Protein AF-A0A3D1V0B5-F1 (afdb_monomer_lite)

Sequence (121 aa):
MYQKLLFCSLCAALPMLLPAAPEPEAGNAQPLINRKGLEPENFADRSAAETLLNERKALILKMHRTRLELIRKDPKLKRIHAQITALYRELAVELDSKREMTLLNSDLRLLDSKINSLRKK

Structure (mmCIF, N/CA/C/O backbone):
data_AF-A0A3D1V0B5-F1
#
_entry.id   AF-A0A3D1V0B5-F1
#
loop_
_atom_site.group_PDB
_atom_site.id
_atom_site.type_symbol
_atom_site.label_atom_id
_atom_site.label_alt_id
_atom_site.label_comp_id
_atom_site.label_asym_id
_atom_site.label_entity_id
_atom_site.label_seq_id
_atom_site.pdbx_PDB_ins_code
_atom_site.Cartn_x
_atom_site.Cartn_y
_atom_site.Cartn_z
_atom_site.occupancy
_atom_site.B_iso_or_equiv
_atom_site.auth_seq_id
_atom_site.auth_comp_id
_atom_site.auth_asym_id
_atom_site.auth_atom_id
_atom_site.pdbx_PDB_model_num
ATOM 1 N N . MET A 1 1 ? -26.240 -8.759 10.153 1.00 36.16 1 MET A N 1
ATOM 2 C CA . MET A 1 1 ? -24.827 -9.194 10.037 1.00 36.16 1 MET A CA 1
ATOM 3 C C . MET A 1 1 ? -24.133 -8.485 8.862 1.00 36.16 1 MET A C 1
ATOM 5 O O . MET A 1 1 ? -23.873 -9.118 7.853 1.00 36.16 1 MET A O 1
ATOM 9 N N . TYR A 1 2 ? -23.812 -7.188 8.967 1.00 33.31 2 TYR A N 1
ATOM 10 C CA . TYR A 1 2 ? -23.081 -6.459 7.903 1.00 33.31 2 TYR A CA 1
ATOM 11 C C . TYR A 1 2 ? -22.003 -5.515 8.466 1.00 33.31 2 TYR A C 1
ATOM 13 O O . TYR A 1 2 ? -21.725 -4.457 7.921 1.00 33.31 2 TYR A O 1
ATOM 21 N N . GLN A 1 3 ? -21.367 -5.910 9.571 1.00 32.94 3 GLN A N 1
ATOM 22 C CA . GLN A 1 3 ? -20.328 -5.117 10.246 1.00 32.94 3 GLN A CA 1
ATOM 23 C C . GLN A 1 3 ? -18.900 -5.454 9.762 1.00 32.94 3 GLN A C 1
ATOM 25 O O . GLN A 1 3 ? -17.923 -5.032 10.366 1.00 32.94 3 GLN A O 1
ATOM 30 N N . LYS A 1 4 ? -18.760 -6.231 8.675 1.00 32.28 4 LYS A N 1
ATOM 31 C CA . LYS A 1 4 ? -17.463 -6.736 8.179 1.00 32.28 4 LYS A CA 1
ATOM 32 C C . LYS A 1 4 ? -16.912 -6.032 6.930 1.00 32.28 4 LYS A C 1
ATOM 34 O O . LYS A 1 4 ? -15.827 -6.394 6.498 1.00 32.28 4 LYS A O 1
ATOM 39 N N . LEU A 1 5 ? -17.607 -5.044 6.359 1.00 38.75 5 LEU A N 1
ATOM 40 C CA . LEU A 1 5 ? -17.210 -4.445 5.070 1.00 38.75 5 LEU A CA 1
ATOM 41 C C . LEU A 1 5 ? -16.480 -3.094 5.156 1.00 38.75 5 LEU A C 1
ATOM 43 O O . LEU A 1 5 ? -16.047 -2.592 4.129 1.00 38.75 5 LEU A O 1
ATOM 47 N N . LEU A 1 6 ? -16.285 -2.518 6.345 1.00 41.44 6 LEU A N 1
ATOM 48 C CA . LEU A 1 6 ? -15.693 -1.174 6.471 1.00 41.44 6 LEU A CA 1
ATOM 49 C C . LEU A 1 6 ? -14.221 -1.149 6.893 1.00 41.44 6 LEU A C 1
ATOM 51 O O . LEU A 1 6 ? -13.604 -0.098 6.859 1.00 41.44 6 LEU A O 1
ATOM 55 N N . PHE A 1 7 ? -13.623 -2.291 7.230 1.00 36.53 7 PHE A N 1
ATOM 56 C CA . PHE A 1 7 ? -12.244 -2.339 7.737 1.00 36.53 7 PHE A CA 1
ATOM 57 C C . PHE A 1 7 ? -11.157 -2.501 6.654 1.00 36.53 7 PHE A C 1
ATOM 59 O O . PHE A 1 7 ? -9.982 -2.660 6.983 1.00 36.53 7 PHE A O 1
ATOM 66 N N . CYS A 1 8 ? -11.513 -2.478 5.364 1.00 39.50 8 CYS A N 1
ATOM 67 C CA . CYS A 1 8 ? -10.609 -2.907 4.287 1.00 39.50 8 CYS A CA 1
ATOM 68 C C . CYS A 1 8 ? -10.028 -1.805 3.388 1.00 39.50 8 CYS A C 1
ATOM 70 O O . CYS A 1 8 ? -9.184 -2.135 2.561 1.00 39.50 8 CYS A O 1
ATOM 72 N N . SER A 1 9 ? -10.387 -0.528 3.551 1.00 39.88 9 SER A N 1
ATOM 73 C CA . SER A 1 9 ? -9.851 0.539 2.683 1.00 39.88 9 SER A CA 1
ATOM 74 C C . SER A 1 9 ? -8.379 0.875 2.993 1.00 39.88 9 SER A C 1
ATOM 76 O O . SER A 1 9 ? -7.537 0.902 2.100 1.00 39.88 9 SER A O 1
ATOM 78 N N . LEU A 1 10 ? -8.016 1.014 4.273 1.00 40.78 10 LEU A N 1
ATOM 79 C CA . LEU A 1 10 ? -6.675 1.477 4.668 1.00 40.78 10 LEU A CA 1
ATOM 80 C C . LEU A 1 10 ? -5.679 0.358 5.010 1.00 40.78 10 LEU A C 1
ATOM 82 O O . LEU A 1 10 ? -4.472 0.576 4.963 1.00 40.78 10 LEU A O 1
ATOM 86 N N . CYS A 1 11 ? -6.133 -0.870 5.286 1.00 41.12 11 CYS A N 1
ATOM 87 C CA . CYS A 1 11 ? -5.210 -1.991 5.532 1.00 41.12 11 CYS A CA 1
ATOM 88 C C . CYS A 1 11 ? -4.451 -2.441 4.267 1.00 41.12 11 CYS A C 1
ATOM 90 O O . CYS A 1 11 ? -3.422 -3.104 4.383 1.00 41.12 11 CYS A O 1
ATOM 92 N N . ALA A 1 12 ? -4.929 -2.075 3.073 1.00 41.38 12 ALA A N 1
ATOM 93 C CA . ALA A 1 12 ? -4.196 -2.255 1.820 1.00 41.38 12 ALA A CA 1
ATOM 94 C C . ALA A 1 12 ? -3.156 -1.140 1.575 1.00 41.38 12 ALA A C 1
ATOM 96 O O . ALA A 1 12 ? -2.313 -1.268 0.688 1.00 41.38 12 ALA A O 1
ATOM 97 N N . ALA A 1 13 ? -3.174 -0.068 2.378 1.00 40.38 13 ALA A N 1
ATOM 98 C CA . ALA A 1 13 ? -2.463 1.175 2.113 1.00 40.38 13 ALA A CA 1
ATOM 99 C C . ALA A 1 13 ? -1.114 1.317 2.856 1.00 40.38 13 ALA A C 1
ATOM 101 O O . ALA A 1 13 ? -0.734 2.412 3.267 1.00 40.38 13 ALA A O 1
ATOM 102 N N . LEU A 1 14 ? -0.313 0.246 2.934 1.00 42.78 14 LEU A N 1
ATOM 103 C CA . LEU A 1 14 ? 1.123 0.399 3.219 1.00 42.78 14 LEU A CA 1
ATOM 104 C C . LEU A 1 14 ? 1.935 1.177 2.135 1.00 42.78 14 LEU A C 1
ATOM 106 O O . LEU A 1 14 ? 3.146 1.294 2.322 1.00 42.78 14 LEU A O 1
ATOM 110 N N . PRO A 1 15 ? 1.375 1.749 1.037 1.00 45.62 15 PRO A N 1
ATOM 111 C CA . PRO A 1 15 ? 2.102 2.745 0.245 1.00 45.62 15 PRO A CA 1
ATOM 112 C C . PRO A 1 15 ? 2.001 4.195 0.758 1.00 45.62 15 PRO A C 1
ATOM 114 O O . PRO A 1 15 ? 2.729 5.047 0.257 1.00 45.62 15 PRO A O 1
ATOM 117 N N . MET A 1 16 ? 1.130 4.525 1.717 1.00 36.53 16 MET A N 1
ATOM 118 C CA . MET A 1 16 ? 0.752 5.924 1.998 1.00 36.53 16 MET A CA 1
ATOM 119 C C . MET A 1 16 ? 1.672 6.645 2.997 1.00 36.53 16 MET A C 1
ATOM 121 O O . MET A 1 16 ? 1.250 7.049 4.075 1.00 36.53 16 MET A O 1
ATOM 125 N N . LEU A 1 17 ? 2.940 6.833 2.632 1.00 34.34 17 LEU A N 1
ATOM 126 C CA . LEU A 1 17 ? 3.828 7.816 3.271 1.00 34.34 17 LEU A CA 1
ATOM 127 C C . LEU A 1 17 ? 4.895 8.296 2.266 1.00 34.34 17 LEU A C 1
ATOM 129 O O . LEU A 1 17 ? 6.081 8.119 2.513 1.00 34.34 17 LEU A O 1
ATOM 133 N N . LEU A 1 18 ? 4.480 8.820 1.097 1.00 29.52 18 LEU A N 1
ATOM 134 C CA . LEU A 1 18 ? 5.133 9.880 0.285 1.00 29.52 18 LEU A CA 1
ATOM 135 C C . LEU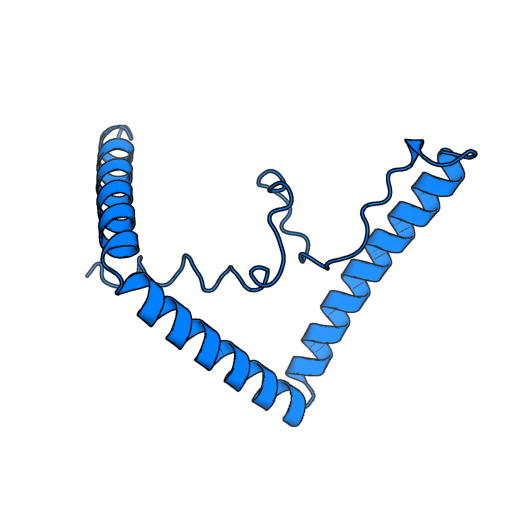 A 1 18 ? 4.351 10.127 -1.042 1.00 29.52 18 LEU A C 1
ATOM 137 O O . LEU A 1 18 ? 3.461 9.339 -1.345 1.00 29.52 18 LEU A O 1
ATOM 141 N N . PRO A 1 19 ? 4.589 11.240 -1.779 1.00 33.12 19 PRO A N 1
ATOM 142 C CA . PRO A 1 19 ? 3.555 12.040 -2.437 1.00 33.12 19 PRO A CA 1
ATOM 143 C C . PRO A 1 19 ? 2.903 11.354 -3.641 1.00 33.12 19 PRO A C 1
ATOM 145 O O . PRO A 1 19 ? 3.513 10.514 -4.297 1.00 33.12 19 PRO A O 1
ATOM 148 N N . ALA A 1 20 ? 1.676 11.797 -3.927 1.00 35.81 20 ALA A N 1
ATOM 149 C CA . ALA A 1 20 ? 0.855 11.454 -5.082 1.00 35.81 20 ALA A CA 1
ATOM 150 C C . ALA A 1 20 ? 1.685 11.247 -6.363 1.00 35.81 20 ALA A C 1
ATOM 152 O O . ALA A 1 20 ? 2.156 12.198 -6.986 1.00 35.81 20 ALA A O 1
ATOM 153 N N . ALA A 1 21 ? 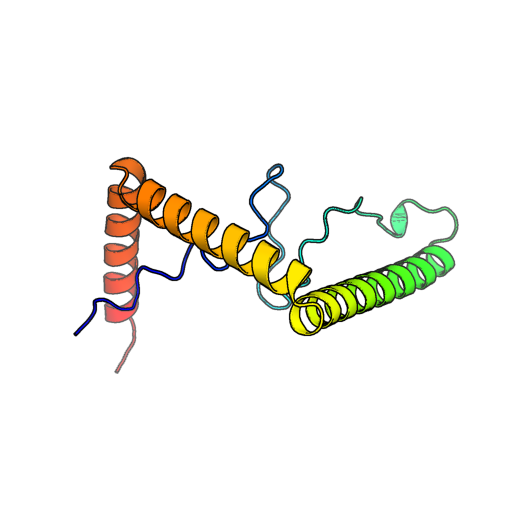1.845 9.986 -6.746 1.00 34.41 21 ALA A N 1
ATOM 154 C CA . ALA A 1 21 ? 2.321 9.558 -8.051 1.00 34.41 21 ALA A CA 1
ATOM 155 C C . ALA A 1 21 ? 1.216 8.684 -8.668 1.00 34.41 21 ALA A C 1
ATOM 157 O O . ALA A 1 21 ? 0.488 8.032 -7.917 1.00 34.41 21 ALA A O 1
ATOM 158 N N . PRO A 1 22 ? 1.040 8.720 -9.999 1.00 33.94 22 PRO A N 1
ATOM 159 C CA . PRO A 1 22 ? -0.165 8.237 -10.663 1.00 33.94 22 PRO A CA 1
ATOM 160 C C . PRO A 1 22 ? -0.424 6.755 -10.368 1.00 33.94 22 PRO A C 1
ATOM 162 O O . PRO A 1 22 ? 0.477 5.922 -10.477 1.00 33.94 22 PRO A O 1
ATOM 165 N N . GLU A 1 23 ? -1.667 6.466 -9.983 1.00 31.86 23 GLU A N 1
ATOM 166 C CA . GLU A 1 23 ? -2.222 5.126 -9.779 1.00 31.86 23 GLU A CA 1
ATOM 167 C C . GLU A 1 23 ? -1.889 4.219 -10.978 1.00 31.86 23 GLU A C 1
ATOM 169 O O . GLU A 1 23 ? -2.217 4.577 -12.114 1.00 31.86 23 GLU A O 1
ATOM 174 N N . PRO A 1 24 ? -1.254 3.047 -10.785 1.00 37.78 24 PRO A N 1
ATOM 175 C CA . PRO A 1 24 ? -1.162 2.066 -11.847 1.00 37.78 24 PRO A CA 1
ATOM 176 C C . PRO A 1 24 ? -2.500 1.325 -11.965 1.00 37.78 24 PRO A C 1
ATOM 178 O O . PRO A 1 24 ? -3.018 0.776 -10.992 1.00 37.78 24 PRO A O 1
ATOM 181 N N . GLU A 1 25 ? -3.026 1.313 -13.188 1.00 32.19 25 GLU A N 1
ATOM 182 C CA . GLU A 1 25 ? -4.182 0.548 -13.662 1.00 32.19 25 GLU A CA 1
ATOM 183 C C . GLU A 1 25 ? -4.309 -0.846 -13.011 1.00 32.19 25 GLU A C 1
ATOM 185 O O . GLU A 1 25 ? -3.341 -1.600 -12.848 1.00 32.19 25 GLU A O 1
ATOM 190 N N . ALA A 1 26 ? -5.548 -1.189 -12.655 1.00 37.84 26 ALA A N 1
ATOM 191 C CA . ALA A 1 26 ? -5.928 -2.429 -11.998 1.00 37.84 26 ALA A CA 1
ATOM 192 C C . ALA A 1 26 ? -5.443 -3.669 -12.773 1.00 37.84 26 ALA A C 1
ATOM 194 O O . ALA A 1 26 ? -5.872 -3.936 -13.892 1.00 37.84 26 ALA A O 1
ATOM 195 N N . GLY A 1 27 ? -4.583 -4.476 -12.143 1.00 32.69 27 GLY A N 1
ATOM 196 C CA . GLY A 1 27 ? -4.222 -5.803 -12.658 1.00 32.69 27 GLY A CA 1
ATOM 197 C C . GLY A 1 27 ? -2.891 -6.363 -12.170 1.00 32.69 27 GLY A C 1
ATOM 198 O O . GLY A 1 27 ? -2.677 -7.571 -12.228 1.00 32.69 27 GLY A O 1
ATOM 199 N N . ASN A 1 28 ? -1.992 -5.531 -11.647 1.00 33.97 28 ASN A N 1
ATOM 200 C CA . ASN A 1 28 ? -0.710 -6.012 -11.138 1.00 33.97 28 ASN A CA 1
ATOM 201 C C . ASN A 1 28 ? -0.232 -5.090 -10.017 1.00 33.97 28 ASN A C 1
ATOM 203 O O . ASN A 1 28 ? 0.545 -4.167 -10.249 1.00 33.97 28 ASN A O 1
ATOM 207 N N . ALA A 1 29 ? -0.721 -5.322 -8.796 1.00 40.28 29 ALA A N 1
ATOM 208 C CA . ALA A 1 29 ? -0.245 -4.627 -7.603 1.00 40.28 29 ALA A CA 1
ATOM 209 C C . ALA A 1 29 ? 1.199 -5.068 -7.307 1.00 40.28 29 ALA A C 1
ATOM 211 O O . ALA A 1 29 ? 1.471 -5.879 -6.418 1.00 40.28 29 ALA A O 1
ATOM 212 N N . GLN A 1 30 ? 2.144 -4.584 -8.115 1.00 44.19 30 GLN A N 1
ATOM 213 C CA . GLN A 1 30 ? 3.553 -4.665 -7.787 1.00 44.19 30 GLN A CA 1
ATOM 214 C C . GLN A 1 30 ? 3.758 -3.857 -6.505 1.00 44.19 30 GLN A C 1
ATOM 216 O O . GLN A 1 30 ? 3.153 -2.794 -6.351 1.00 44.19 30 GLN A O 1
ATOM 221 N N . PRO A 1 31 ? 4.585 -4.342 -5.565 1.00 49.12 31 PRO A N 1
ATOM 222 C CA . PRO A 1 31 ? 4.867 -3.591 -4.357 1.00 49.12 31 PRO A CA 1
ATOM 223 C C . PRO A 1 31 ? 5.340 -2.191 -4.754 1.00 49.12 31 PRO A C 1
ATOM 225 O O . PRO A 1 31 ? 6.300 -2.077 -5.521 1.00 49.12 31 PRO A O 1
ATOM 228 N N . LEU A 1 32 ? 4.677 -1.147 -4.250 1.00 52.53 32 LEU A N 1
ATOM 229 C CA . LEU A 1 32 ? 5.118 0.239 -4.404 1.00 52.53 32 LEU A CA 1
ATOM 230 C C . LEU A 1 32 ? 6.468 0.381 -3.691 1.00 52.5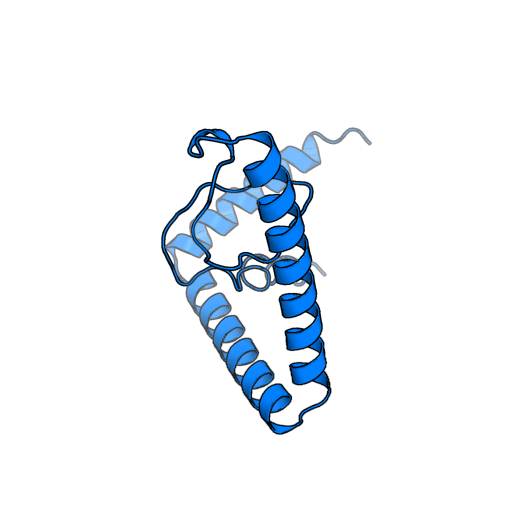3 32 LEU A C 1
ATOM 232 O O . LEU A 1 32 ? 6.561 0.645 -2.495 1.00 52.53 32 LEU A O 1
ATOM 236 N N . ILE A 1 33 ? 7.549 0.107 -4.414 1.00 54.81 33 ILE A N 1
ATOM 237 C CA . ILE A 1 33 ? 8.909 0.328 -3.943 1.00 54.81 33 ILE A CA 1
ATOM 238 C C . ILE A 1 33 ? 9.288 1.687 -4.498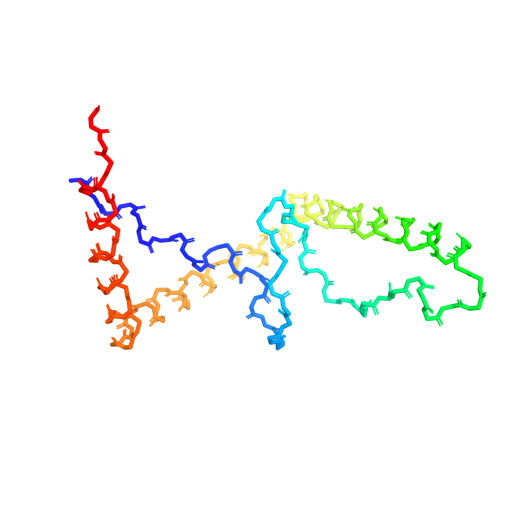 1.00 54.81 33 ILE A C 1
ATOM 240 O O . ILE A 1 33 ? 9.593 1.788 -5.683 1.00 54.81 33 ILE A O 1
ATOM 244 N N . ASN A 1 34 ? 9.253 2.709 -3.637 1.00 53.53 34 ASN A N 1
ATOM 245 C CA . ASN A 1 34 ? 9.645 4.077 -3.968 1.00 53.53 34 ASN A CA 1
ATOM 246 C C . ASN A 1 34 ? 11.086 4.082 -4.507 1.00 53.53 34 ASN A C 1
ATOM 248 O O . ASN A 1 34 ? 12.071 4.044 -3.767 1.00 53.53 34 ASN A O 1
ATOM 252 N N . ARG A 1 35 ? 11.197 4.007 -5.829 1.00 64.50 35 ARG A N 1
ATOM 253 C CA . ARG A 1 35 ? 12.429 4.035 -6.604 1.00 64.50 35 ARG A CA 1
ATOM 254 C C . ARG A 1 35 ? 12.141 4.878 -7.825 1.00 64.50 35 ARG A C 1
ATOM 256 O O . ARG A 1 35 ? 11.063 4.777 -8.400 1.00 64.50 35 ARG A O 1
ATOM 263 N N . LYS A 1 36 ? 13.142 5.649 -8.248 1.00 74.50 36 LYS A N 1
ATOM 264 C CA . LYS A 1 36 ? 13.065 6.467 -9.458 1.00 74.50 36 LYS A CA 1
ATOM 265 C C . LYS A 1 36 ? 12.538 5.628 -10.632 1.00 74.50 36 LYS A C 1
ATOM 267 O O . LYS A 1 36 ? 13.092 4.549 -10.905 1.00 74.50 36 LYS A O 1
ATOM 272 N N . GLY A 1 37 ? 11.473 6.122 -11.266 1.00 74.38 37 GLY A N 1
ATOM 273 C CA . GLY A 1 37 ? 10.988 5.637 -12.555 1.00 74.38 37 GLY A CA 1
ATOM 274 C C . GLY A 1 37 ? 12.053 5.908 -13.609 1.00 74.38 37 GLY A C 1
ATOM 275 O O . GLY A 1 37 ? 12.636 6.993 -13.639 1.00 74.38 37 GLY A O 1
ATOM 276 N N . LEU A 1 38 ? 12.395 4.885 -14.380 1.00 83.88 38 LEU A N 1
ATOM 277 C CA . LEU A 1 38 ? 13.404 4.965 -15.426 1.00 83.88 38 LEU A CA 1
ATOM 278 C C . LEU A 1 38 ? 12.763 4.395 -16.682 1.00 83.88 38 LEU A C 1
ATOM 280 O O . LEU A 1 38 ? 12.479 3.199 -16.720 1.00 83.88 38 LEU A O 1
ATOM 284 N N . GLU A 1 39 ? 12.552 5.261 -17.665 1.00 84.75 39 GLU A N 1
ATOM 285 C CA . GLU A 1 39 ? 11.962 4.883 -18.947 1.00 84.75 39 GLU A CA 1
ATOM 286 C C . GLU A 1 39 ? 13.070 4.609 -19.976 1.00 84.75 39 GLU A C 1
ATOM 288 O O . GLU A 1 39 ? 14.000 5.426 -20.061 1.00 84.75 39 GLU A O 1
ATOM 293 N N . PRO A 1 40 ? 13.010 3.491 -20.731 1.00 80.50 40 PRO A N 1
ATOM 294 C CA . PRO A 1 40 ? 14.017 3.120 -21.730 1.00 80.50 40 PRO A CA 1
ATOM 295 C C . PRO A 1 40 ? 14.319 4.219 -22.762 1.00 80.50 40 PRO A C 1
ATOM 297 O O . PRO A 1 40 ? 15.436 4.302 -23.265 1.00 80.50 40 PRO A O 1
ATOM 300 N N . GLU A 1 41 ? 13.343 5.077 -23.061 1.00 85.06 41 GLU A N 1
ATOM 301 C CA . GLU A 1 41 ? 13.409 6.156 -24.055 1.00 85.06 41 GLU A CA 1
ATOM 302 C C . GLU A 1 41 ? 14.408 7.258 -23.681 1.00 85.06 41 GLU A C 1
ATOM 304 O O . GLU A 1 41 ? 14.853 8.011 -24.541 1.00 85.06 41 GLU A O 1
ATOM 309 N N . ASN A 1 42 ? 14.787 7.346 -22.405 1.00 89.50 42 ASN A N 1
ATOM 310 C CA . ASN A 1 42 ? 15.741 8.344 -21.921 1.00 89.50 42 ASN A CA 1
ATOM 311 C C . ASN A 1 42 ? 17.207 7.911 -22.080 1.00 89.50 42 ASN A C 1
ATOM 313 O O . ASN A 1 42 ? 18.108 8.622 -21.631 1.00 89.50 42 ASN A O 1
ATOM 317 N N . PHE A 1 43 ? 17.461 6.736 -22.659 1.00 91.38 43 PHE A N 1
ATOM 318 C CA . PHE A 1 43 ? 18.796 6.162 -22.780 1.00 91.38 43 PHE A CA 1
ATOM 319 C C . PHE A 1 43 ? 19.228 6.086 -24.245 1.00 91.38 43 PHE A C 1
ATOM 321 O O . PHE A 1 43 ? 18.436 5.753 -25.123 1.00 91.38 43 PHE A O 1
ATOM 328 N N . ALA A 1 44 ? 20.509 6.372 -24.501 1.00 91.62 44 ALA A N 1
ATOM 329 C CA . ALA A 1 44 ? 21.082 6.354 -25.849 1.00 91.62 44 ALA A CA 1
ATOM 330 C C . ALA A 1 44 ? 20.991 4.967 -26.515 1.00 91.62 44 ALA A C 1
ATOM 332 O O . ALA A 1 44 ? 20.754 4.878 -27.715 1.00 91.62 44 ALA A O 1
ATOM 333 N N . ASP A 1 45 ? 21.134 3.896 -25.728 1.00 94.56 45 ASP A N 1
ATOM 334 C CA . ASP A 1 45 ? 20.875 2.520 -26.154 1.00 94.56 45 ASP A CA 1
ATOM 335 C C . ASP A 1 45 ? 19.598 2.003 -25.483 1.00 94.56 45 ASP A C 1
ATOM 337 O O . ASP A 1 45 ? 19.599 1.562 -24.328 1.00 94.56 45 ASP A O 1
ATOM 341 N N . ARG A 1 46 ? 18.492 2.067 -26.228 1.00 93.06 46 ARG A N 1
ATOM 342 C CA . ARG A 1 46 ? 17.171 1.648 -25.751 1.00 93.06 46 ARG A CA 1
ATOM 343 C C . ARG A 1 46 ? 17.102 0.149 -25.458 1.00 93.06 46 ARG A C 1
ATOM 345 O O . ARG A 1 46 ? 16.479 -0.245 -24.476 1.00 93.06 46 ARG A O 1
ATOM 352 N N . SER A 1 47 ? 17.731 -0.684 -26.287 1.00 92.62 47 SER A N 1
ATOM 353 C CA . SER A 1 47 ? 17.639 -2.146 -26.169 1.00 92.62 47 SER A CA 1
ATOM 354 C C . SER A 1 47 ? 18.407 -2.650 -24.947 1.00 92.62 47 SER A C 1
ATOM 356 O O . SER A 1 47 ? 17.911 -3.490 -24.187 1.00 92.62 47 SER A O 1
ATOM 358 N N . ALA A 1 48 ? 19.610 -2.112 -24.719 1.00 94.75 48 ALA A N 1
ATOM 359 C CA . ALA A 1 48 ? 20.368 -2.405 -23.508 1.00 94.75 48 ALA A CA 1
ATOM 360 C C . ALA A 1 48 ? 19.643 -1.877 -22.259 1.00 94.75 48 ALA A C 1
ATOM 362 O O . ALA A 1 48 ? 19.558 -2.582 -21.249 1.00 94.75 48 ALA A O 1
ATOM 363 N N . ALA A 1 49 ? 19.063 -0.672 -22.336 1.00 92.56 49 ALA A N 1
ATOM 364 C CA . ALA A 1 49 ? 18.288 -0.103 -21.239 1.00 92.56 49 ALA A CA 1
ATOM 365 C C . ALA A 1 49 ? 17.071 -0.966 -20.882 1.00 92.56 49 ALA A C 1
ATOM 367 O O . ALA A 1 49 ? 16.856 -1.247 -19.706 1.00 92.56 49 ALA A O 1
ATOM 368 N N . GLU A 1 50 ? 16.306 -1.443 -21.864 1.00 92.12 50 GLU A N 1
ATOM 369 C CA . GLU A 1 50 ? 15.146 -2.306 -21.625 1.00 92.12 50 GLU A CA 1
ATOM 370 C C . GLU A 1 50 ? 15.534 -3.602 -20.899 1.00 92.12 50 GLU A C 1
ATOM 372 O O . GLU A 1 50 ? 14.896 -3.981 -19.911 1.00 92.12 50 GLU A O 1
ATOM 377 N N . THR A 1 51 ? 16.631 -4.233 -21.321 1.00 94.56 51 THR A N 1
ATOM 378 C CA . THR A 1 51 ? 17.155 -5.452 -20.686 1.00 94.56 51 THR A CA 1
ATOM 379 C C . THR A 1 51 ? 17.489 -5.204 -19.213 1.00 94.56 51 THR A C 1
ATOM 381 O O . THR A 1 51 ? 16.963 -5.882 -18.326 1.00 94.56 51 THR A O 1
ATOM 384 N N . LEU A 1 52 ? 18.279 -4.164 -18.926 1.00 95.00 52 LEU A N 1
ATOM 385 C CA . LEU A 1 52 ? 18.671 -3.803 -17.560 1.00 95.00 52 LEU A CA 1
ATOM 386 C C . LEU A 1 52 ? 17.478 -3.373 -16.697 1.00 95.00 52 LEU A C 1
ATOM 388 O O . LEU A 1 52 ? 17.428 -3.657 -15.497 1.00 95.00 52 LEU A O 1
ATOM 392 N N . LEU A 1 53 ? 16.492 -2.692 -17.282 1.00 90.38 53 LEU A N 1
ATOM 393 C CA . LEU A 1 53 ? 15.282 -2.283 -16.574 1.00 90.38 53 LEU A CA 1
ATOM 394 C C . LEU A 1 53 ? 14.405 -3.486 -16.215 1.00 90.38 53 LEU A C 1
ATOM 396 O O . LEU A 1 53 ? 13.836 -3.515 -15.119 1.00 90.38 53 LEU A O 1
ATOM 400 N N . ASN A 1 54 ? 14.343 -4.504 -17.072 1.00 89.12 54 ASN A N 1
ATOM 401 C CA . ASN A 1 54 ? 13.654 -5.758 -16.777 1.00 89.12 54 ASN A CA 1
ATOM 402 C C . ASN A 1 54 ? 14.366 -6.554 -15.673 1.00 89.12 54 ASN A C 1
ATOM 404 O O . ASN A 1 54 ? 13.718 -6.987 -14.714 1.00 89.12 54 ASN A O 1
ATOM 408 N N . GLU A 1 55 ? 15.695 -6.660 -15.723 1.00 92.38 55 GLU A N 1
ATOM 409 C CA . GLU A 1 55 ? 16.492 -7.262 -14.645 1.00 92.38 55 GLU A CA 1
ATOM 410 C C . GLU A 1 55 ? 16.306 -6.518 -13.316 1.00 92.38 55 GLU A C 1
ATOM 412 O O . GLU A 1 55 ? 16.081 -7.127 -12.264 1.00 92.38 55 GLU A O 1
ATOM 417 N N . ARG A 1 56 ? 16.311 -5.181 -13.360 1.00 87.62 56 ARG A N 1
ATOM 418 C CA . ARG A 1 56 ? 16.042 -4.325 -12.201 1.00 87.62 56 ARG A CA 1
ATOM 419 C C . ARG A 1 56 ? 14.662 -4.609 -11.609 1.00 87.62 56 ARG A C 1
ATOM 421 O O . ARG A 1 56 ? 14.561 -4.748 -10.388 1.00 87.62 56 ARG A O 1
ATOM 428 N N . LYS A 1 57 ? 13.611 -4.711 -12.433 1.00 85.19 57 LYS A N 1
ATOM 429 C CA . LYS A 1 57 ? 12.247 -5.066 -11.988 1.00 85.19 57 LYS A CA 1
ATOM 430 C C . LYS A 1 57 ? 12.227 -6.446 -11.320 1.00 85.19 57 LYS A C 1
ATOM 432 O O . LYS A 1 57 ? 11.700 -6.585 -10.215 1.00 85.19 57 LYS A O 1
ATOM 437 N N . ALA A 1 58 ? 12.863 -7.448 -11.927 1.00 87.38 58 ALA A N 1
ATOM 438 C CA . ALA A 1 58 ? 12.949 -8.794 -11.359 1.00 87.38 58 ALA A CA 1
ATOM 439 C C . ALA A 1 58 ? 13.675 -8.807 -10.000 1.00 87.38 58 ALA A C 1
ATOM 441 O O . ALA A 1 58 ? 13.198 -9.416 -9.034 1.00 87.38 58 ALA A O 1
ATOM 442 N N . LEU A 1 59 ? 14.789 -8.079 -9.885 1.00 88.31 59 LEU A N 1
ATOM 443 C CA . LEU A 1 59 ? 15.543 -7.962 -8.638 1.00 88.31 59 LEU A CA 1
ATOM 444 C C . LEU A 1 59 ? 14.732 -7.255 -7.546 1.00 88.31 59 LEU A C 1
ATOM 446 O O . LEU A 1 59 ? 14.722 -7.705 -6.402 1.00 88.31 59 LEU A O 1
ATOM 450 N N . ILE A 1 60 ? 14.010 -6.185 -7.890 1.00 84.50 60 ILE A N 1
ATOM 451 C CA . ILE A 1 60 ? 13.098 -5.469 -6.984 1.00 84.50 60 ILE A CA 1
ATOM 452 C C . ILE A 1 60 ? 12.064 -6.428 -6.376 1.00 84.50 60 ILE A C 1
ATOM 454 O O . ILE A 1 60 ? 11.891 -6.454 -5.152 1.00 84.50 60 ILE A O 1
ATOM 458 N N . LEU A 1 61 ? 11.432 -7.261 -7.208 1.00 82.81 61 LEU A N 1
ATOM 459 C CA . LEU A 1 61 ? 10.463 -8.262 -6.756 1.00 82.81 61 LEU A CA 1
ATOM 460 C C . LEU A 1 61 ? 11.113 -9.322 -5.860 1.00 82.81 61 LEU A C 1
ATOM 462 O O . LEU A 1 61 ? 10.562 -9.662 -4.809 1.00 82.81 61 LEU A O 1
ATOM 466 N N . LYS A 1 62 ? 12.306 -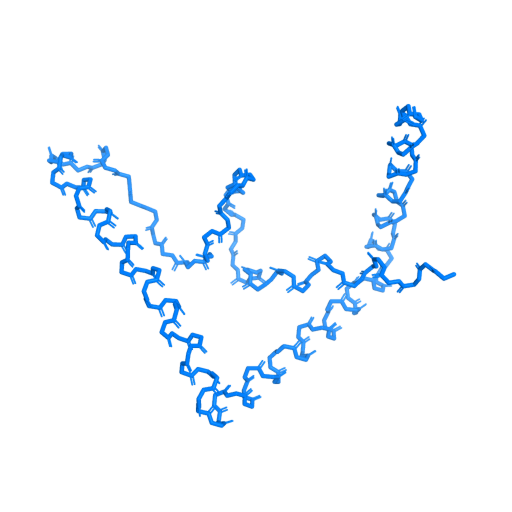9.811 -6.225 1.00 84.88 62 LYS A N 1
ATOM 467 C CA . LYS A 1 62 ? 13.069 -10.760 -5.401 1.00 84.88 62 LYS A CA 1
ATOM 468 C C . LYS A 1 62 ? 13.387 -10.166 -4.030 1.00 84.88 62 LYS A C 1
ATOM 470 O O . LYS A 1 62 ? 13.105 -10.801 -3.019 1.00 84.88 62 LYS A O 1
ATOM 475 N N . MET A 1 63 ? 13.880 -8.928 -3.980 1.00 81.44 63 MET A N 1
ATOM 476 C CA . MET A 1 63 ? 14.155 -8.222 -2.726 1.00 81.44 63 MET A CA 1
ATOM 477 C C . MET A 1 63 ? 12.903 -8.099 -1.854 1.00 81.44 63 MET A C 1
ATOM 479 O O . MET A 1 63 ? 12.985 -8.304 -0.646 1.00 81.44 63 MET A O 1
ATOM 483 N N . HIS A 1 64 ? 11.746 -7.767 -2.437 1.00 81.62 64 HIS A N 1
ATOM 484 C CA . HIS A 1 64 ? 10.491 -7.683 -1.688 1.00 81.62 64 HIS A CA 1
ATOM 485 C C . HIS A 1 64 ? 10.114 -9.025 -1.049 1.00 81.62 64 HIS A C 1
ATOM 487 O O . HIS A 1 64 ? 9.876 -9.087 0.157 1.00 81.62 64 HIS A O 1
ATOM 493 N N . ARG A 1 65 ? 10.138 -10.110 -1.834 1.00 81.44 65 ARG A N 1
ATOM 494 C CA . ARG A 1 65 ? 9.857 -11.468 -1.339 1.00 81.44 65 ARG A CA 1
ATOM 495 C C . ARG A 1 65 ? 10.815 -11.860 -0.215 1.00 81.44 65 ARG A C 1
ATOM 497 O O . ARG A 1 65 ? 10.368 -12.326 0.829 1.00 81.44 65 ARG A O 1
ATOM 504 N N . THR A 1 66 ? 12.111 -11.602 -0.391 1.00 86.56 66 THR A N 1
ATOM 505 C CA . THR A 1 66 ? 13.128 -11.874 0.632 1.00 86.56 66 THR A CA 1
ATOM 506 C C . THR A 1 66 ? 12.878 -11.080 1.915 1.00 86.56 66 THR A C 1
ATOM 508 O O . THR A 1 66 ? 12.974 -11.648 2.997 1.00 86.56 66 THR A O 1
ATOM 511 N N . ARG A 1 67 ? 12.508 -9.793 1.833 1.00 87.69 67 ARG A N 1
ATOM 512 C CA . ARG A 1 67 ? 12.179 -8.985 3.024 1.00 87.69 67 ARG A CA 1
ATOM 513 C C . ARG A 1 67 ? 11.017 -9.574 3.818 1.00 87.69 67 ARG A C 1
ATOM 515 O O . ARG A 1 67 ? 11.129 -9.693 5.033 1.00 87.69 67 ARG A O 1
ATOM 522 N N . LEU A 1 68 ? 9.930 -9.962 3.146 1.00 85.06 68 LEU A N 1
ATOM 523 C CA . LEU A 1 68 ? 8.785 -10.588 3.814 1.00 85.06 68 LEU A CA 1
ATOM 524 C C . LEU A 1 68 ? 9.182 -11.894 4.503 1.00 85.06 68 LEU A C 1
ATOM 526 O O . LEU A 1 68 ? 8.743 -12.168 5.616 1.00 85.06 68 LEU A O 1
ATOM 530 N N . GLU A 1 69 ? 10.039 -12.680 3.861 1.00 89.06 69 GLU A N 1
ATOM 531 C CA . GLU A 1 69 ? 10.513 -13.935 4.428 1.00 89.06 69 GLU A CA 1
ATOM 532 C C . GLU A 1 69 ? 11.389 -13.728 5.670 1.00 89.06 69 GLU A C 1
ATOM 534 O O . GLU A 1 69 ? 11.216 -14.421 6.672 1.00 89.06 69 GLU A O 1
ATOM 539 N N . LEU A 1 70 ? 12.270 -12.724 5.647 1.00 88.31 70 LEU A N 1
ATOM 540 C CA . LEU A 1 70 ? 13.057 -12.329 6.817 1.00 88.31 70 LEU A CA 1
ATOM 541 C C . LEU A 1 70 ? 12.159 -11.853 7.966 1.00 88.31 70 LEU A C 1
ATOM 543 O O . LEU A 1 70 ? 12.355 -12.279 9.100 1.00 88.31 70 LEU A O 1
ATOM 547 N N . ILE A 1 71 ? 11.134 -11.043 7.676 1.00 87.56 71 ILE A N 1
ATOM 548 C CA . ILE A 1 71 ? 10.157 -10.588 8.681 1.00 87.56 71 ILE A CA 1
ATOM 549 C C . ILE A 1 71 ? 9.421 -11.769 9.326 1.00 87.56 71 ILE A C 1
ATOM 551 O O . ILE A 1 71 ? 9.136 -11.732 10.520 1.00 87.56 71 ILE A O 1
ATOM 555 N N . ARG A 1 72 ? 9.100 -12.822 8.563 1.00 87.94 72 ARG A N 1
ATOM 556 C CA . ARG A 1 72 ? 8.421 -14.013 9.102 1.00 87.94 72 ARG A CA 1
ATOM 557 C C . ARG A 1 72 ? 9.317 -14.838 10.021 1.00 87.94 72 ARG A C 1
ATOM 559 O O . ARG A 1 72 ? 8.816 -15.367 11.013 1.00 87.94 72 ARG A O 1
ATOM 566 N N . LYS A 1 73 ? 10.594 -14.980 9.661 1.00 94.38 73 LYS A N 1
ATOM 567 C CA . LYS A 1 73 ? 11.553 -15.870 10.331 1.00 94.38 73 LYS A CA 1
ATOM 568 C C . LYS A 1 73 ? 12.215 -15.247 11.554 1.00 94.38 73 LYS A C 1
ATOM 570 O O . LYS A 1 73 ? 12.442 -15.953 12.530 1.00 94.38 73 LYS A O 1
ATOM 575 N N . ASP A 1 74 ? 12.524 -13.956 11.514 1.00 95.69 74 ASP A N 1
ATOM 576 C CA . ASP A 1 74 ? 13.201 -13.262 12.608 1.00 95.69 74 ASP A CA 1
ATOM 577 C C . ASP A 1 74 ? 12.180 -12.755 13.655 1.00 95.69 74 ASP A C 1
ATOM 579 O O . ASP A 1 74 ? 11.319 -11.929 13.327 1.00 95.69 74 ASP A O 1
ATOM 583 N N . PRO A 1 75 ? 12.252 -13.198 14.928 1.00 96.62 75 PRO A N 1
ATOM 584 C CA . PRO A 1 75 ? 11.290 -12.796 15.958 1.00 96.62 75 PRO A CA 1
ATOM 585 C C . PRO A 1 75 ? 11.271 -11.290 16.254 1.00 96.62 75 PRO A C 1
ATOM 587 O O . PRO A 1 75 ? 10.209 -10.731 16.548 1.00 96.62 75 PRO A O 1
ATOM 590 N N . LYS A 1 76 ? 12.425 -10.615 16.170 1.00 97.19 76 LYS A N 1
ATOM 591 C CA . LYS A 1 76 ? 12.537 -9.170 16.403 1.00 97.19 76 LYS A CA 1
ATOM 592 C C . LYS A 1 76 ? 11.862 -8.404 15.268 1.00 97.19 76 LYS A C 1
ATOM 594 O O . LYS A 1 76 ? 11.057 -7.513 15.540 1.00 97.19 76 LYS A O 1
ATOM 599 N N . LEU A 1 77 ? 12.126 -8.778 14.015 1.00 86.75 77 LEU A N 1
ATOM 600 C CA . LEU A 1 77 ? 11.475 -8.170 12.850 1.00 86.75 77 LEU A CA 1
ATOM 601 C C . LEU A 1 77 ? 9.967 -8.421 12.850 1.00 86.75 77 LEU A C 1
ATOM 603 O O . LEU A 1 77 ? 9.195 -7.498 12.592 1.00 86.75 77 LEU A O 1
ATOM 607 N N . LYS A 1 78 ? 9.533 -9.633 13.209 1.00 90.50 78 LYS A N 1
ATOM 608 C CA . LYS A 1 78 ? 8.112 -9.973 13.343 1.00 90.50 78 LYS A CA 1
ATOM 609 C C . LYS A 1 78 ? 7.405 -9.085 14.368 1.00 90.50 78 LYS A C 1
ATOM 611 O O . LYS A 1 78 ? 6.310 -8.592 14.095 1.00 90.50 78 LYS A O 1
ATOM 616 N N . ARG A 1 79 ? 8.034 -8.846 15.527 1.00 94.94 79 ARG A N 1
ATOM 617 C CA . ARG A 1 79 ? 7.500 -7.955 16.571 1.00 94.94 79 ARG A CA 1
ATOM 618 C C . ARG A 1 79 ? 7.367 -6.517 16.071 1.00 94.94 79 ARG A C 1
ATOM 620 O O . ARG A 1 79 ? 6.306 -5.926 16.244 1.00 94.94 79 ARG A O 1
ATOM 627 N N . ILE A 1 80 ? 8.406 -5.982 15.428 1.00 90.75 80 ILE A N 1
ATOM 628 C CA . ILE A 1 80 ? 8.387 -4.621 14.869 1.00 90.75 80 ILE A CA 1
ATOM 629 C C . ILE A 1 80 ? 7.282 -4.493 13.813 1.00 90.75 80 ILE A C 1
ATOM 631 O O . ILE A 1 80 ? 6.478 -3.566 13.866 1.00 90.75 80 ILE A O 1
ATOM 635 N N . HIS A 1 81 ? 7.184 -5.455 12.893 1.00 83.00 81 HIS A N 1
ATOM 636 C CA . HIS A 1 81 ? 6.142 -5.465 11.868 1.00 83.00 81 HIS A CA 1
ATOM 637 C C . HIS A 1 81 ? 4.730 -5.493 12.474 1.00 83.00 81 HIS A C 1
ATOM 639 O O . HIS A 1 81 ? 3.839 -4.778 12.012 1.00 83.00 81 HIS A O 1
ATOM 645 N N . ALA A 1 82 ? 4.513 -6.291 13.524 1.00 83.94 82 ALA A N 1
ATOM 646 C CA . ALA A 1 82 ? 3.234 -6.345 14.227 1.00 83.94 82 ALA A CA 1
ATOM 647 C C . ALA A 1 82 ? 2.881 -5.008 14.901 1.00 83.94 82 ALA A C 1
ATOM 649 O O . ALA A 1 82 ? 1.741 -4.564 14.786 1.00 83.94 82 ALA A O 1
ATOM 650 N N . GLN A 1 83 ? 3.850 -4.344 15.541 1.00 92.62 83 GLN A N 1
ATOM 651 C CA . GLN A 1 83 ? 3.655 -3.024 16.155 1.00 92.62 83 GLN A CA 1
ATOM 652 C C . GLN A 1 83 ? 3.288 -1.965 15.114 1.00 92.62 83 GLN A C 1
ATOM 654 O O . GLN A 1 83 ? 2.308 -1.249 15.288 1.00 92.62 83 GLN A O 1
ATOM 659 N N . ILE A 1 84 ? 4.022 -1.921 13.999 1.00 86.19 84 ILE A N 1
ATOM 660 C CA . ILE A 1 84 ? 3.728 -1.019 12.879 1.00 86.19 84 ILE A CA 1
ATOM 661 C C . ILE A 1 84 ? 2.309 -1.269 12.351 1.00 86.19 84 ILE A C 1
ATOM 663 O O . ILE A 1 84 ? 1.531 -0.335 12.191 1.00 86.19 84 ILE A O 1
ATOM 667 N N . THR A 1 85 ? 1.938 -2.535 12.135 1.00 83.00 85 THR A N 1
ATOM 668 C CA . THR A 1 85 ? 0.599 -2.901 11.641 1.00 83.00 85 THR A CA 1
ATOM 669 C C . THR A 1 85 ? -0.506 -2.487 12.616 1.00 83.00 85 THR A C 1
ATOM 671 O O . THR A 1 85 ? -1.570 -2.051 12.183 1.00 83.00 85 THR A O 1
ATOM 674 N N . ALA A 1 86 ? -0.276 -2.629 13.924 1.00 86.56 86 ALA A N 1
ATOM 675 C CA . ALA A 1 86 ? -1.235 -2.215 14.944 1.00 86.56 86 ALA A CA 1
ATOM 676 C C . ALA A 1 86 ? -1.460 -0.696 14.914 1.00 86.56 86 ALA A C 1
ATOM 678 O O . ALA A 1 86 ? -2.607 -0.268 14.823 1.00 86.56 86 ALA A O 1
ATOM 679 N N . LEU A 1 87 ? -0.380 0.091 14.875 1.00 89.50 87 LEU A N 1
ATOM 680 C CA . LEU A 1 87 ? -0.453 1.552 14.777 1.00 89.50 87 LEU A CA 1
ATOM 681 C C . LEU A 1 87 ? -1.161 2.012 13.495 1.00 89.50 87 LEU A C 1
ATOM 683 O O . LEU A 1 87 ? -1.973 2.928 13.538 1.00 89.50 87 LEU A O 1
ATOM 687 N N . TYR A 1 88 ? -0.918 1.350 12.359 1.00 84.44 88 TYR A N 1
ATOM 688 C CA . TYR A 1 88 ? -1.635 1.663 11.117 1.00 84.44 88 TYR A CA 1
ATOM 689 C C . TYR A 1 88 ? -3.138 1.401 11.218 1.00 84.44 88 TYR A C 1
ATOM 691 O O . TYR A 1 88 ? -3.931 2.187 10.705 1.00 84.44 88 TYR A O 1
ATOM 699 N N . ARG A 1 89 ? -3.546 0.308 11.871 1.00 83.44 89 ARG A N 1
ATOM 700 C CA . ARG A 1 89 ? -4.971 0.017 12.090 1.00 83.44 89 ARG A CA 1
ATOM 701 C C . ARG A 1 89 ? -5.616 1.051 12.998 1.00 83.44 89 ARG A C 1
ATOM 703 O O . ARG A 1 89 ? -6.733 1.468 12.723 1.00 83.44 89 ARG A O 1
ATOM 710 N N . GLU A 1 90 ? -4.917 1.453 14.051 1.00 89.94 90 GLU A N 1
ATOM 711 C CA . GLU A 1 90 ? -5.377 2.494 14.967 1.00 89.94 90 GLU A CA 1
ATOM 712 C C . GLU A 1 90 ? -5.557 3.830 14.241 1.00 89.94 90 GLU A C 1
ATOM 714 O O . GLU A 1 90 ? -6.638 4.412 14.296 1.00 89.94 90 GLU A O 1
ATOM 719 N N . LEU A 1 91 ? -4.556 4.252 13.460 1.00 88.31 91 LEU A N 1
ATOM 720 C CA . LEU A 1 91 ? -4.646 5.450 12.626 1.00 88.31 91 LEU A CA 1
ATOM 721 C C . LEU A 1 91 ? -5.818 5.375 11.642 1.00 88.31 91 LEU A C 1
ATOM 723 O O . LEU A 1 91 ? -6.542 6.351 11.484 1.00 88.31 91 LEU A O 1
ATOM 727 N N . ALA A 1 92 ? -6.017 4.230 10.987 1.00 86.75 92 ALA A N 1
ATOM 728 C CA . ALA A 1 92 ? -7.111 4.057 10.038 1.00 86.75 92 ALA A CA 1
ATOM 729 C C . ALA A 1 92 ? -8.483 4.214 10.703 1.00 86.75 92 ALA A C 1
ATOM 731 O O . ALA A 1 92 ? -9.328 4.941 10.192 1.00 86.75 92 ALA A O 1
ATOM 732 N N . VAL A 1 93 ? -8.678 3.586 11.865 1.00 90.25 93 VAL A N 1
ATOM 733 C CA . VAL A 1 93 ? -9.915 3.724 12.647 1.00 90.25 93 VAL A CA 1
ATOM 734 C C . VAL A 1 93 ? -10.140 5.177 13.056 1.00 90.25 93 VAL A C 1
ATOM 736 O O . VAL A 1 93 ? -11.256 5.682 12.943 1.00 90.25 93 VAL A O 1
ATOM 739 N N . GLU A 1 94 ? -9.088 5.859 13.501 1.00 92.75 94 GLU A N 1
ATOM 740 C CA . GLU A 1 94 ? -9.178 7.254 13.921 1.00 92.75 94 GLU A CA 1
ATOM 741 C C . GLU A 1 94 ? -9.450 8.206 12.747 1.00 92.75 94 GLU A C 1
ATOM 743 O O . GLU A 1 94 ? -10.170 9.187 12.907 1.00 92.75 94 GLU A O 1
ATOM 748 N N . LEU A 1 95 ? -8.915 7.922 11.557 1.00 92.12 95 LEU A N 1
ATOM 749 C CA . LEU A 1 95 ? -9.222 8.671 10.338 1.00 92.12 95 LEU A CA 1
ATOM 750 C C . LEU A 1 95 ? -10.665 8.439 9.887 1.00 92.12 95 LEU A C 1
ATOM 752 O O . LEU A 1 95 ? -11.373 9.400 9.592 1.00 92.12 95 LEU A O 1
ATOM 756 N N . ASP A 1 96 ? -11.122 7.188 9.878 1.00 90.38 96 ASP A N 1
ATOM 757 C CA . ASP A 1 96 ? -12.487 6.840 9.478 1.00 90.38 96 ASP A CA 1
ATOM 758 C C . ASP A 1 96 ? -13.545 7.373 10.458 1.00 90.38 96 ASP A C 1
ATOM 760 O O . ASP A 1 96 ? -14.699 7.564 10.069 1.00 90.38 96 ASP A O 1
ATOM 764 N N . SER A 1 97 ? -13.162 7.664 11.708 1.00 90.88 97 SER A N 1
ATOM 765 C CA . SER A 1 97 ? -14.037 8.313 12.692 1.00 90.88 97 SER A CA 1
ATOM 766 C C . SER A 1 97 ? -14.226 9.814 12.440 1.00 90.88 97 SER A C 1
ATOM 768 O O . SER A 1 97 ? -15.164 10.414 12.975 1.00 90.88 97 SER A O 1
ATOM 770 N N . LYS A 1 98 ? -13.373 10.443 11.616 1.00 96.69 98 LYS A N 1
ATOM 771 C CA . LYS A 1 98 ? -13.501 11.867 11.286 1.00 96.69 98 LYS A CA 1
ATOM 772 C C . LYS A 1 98 ? -14.742 12.117 10.443 1.00 96.69 98 LYS A C 1
ATOM 774 O O . LYS A 1 98 ? -15.156 11.292 9.624 1.00 96.69 98 LYS A O 1
ATOM 779 N N . ARG A 1 99 ? -15.348 13.289 10.647 1.00 96.44 99 ARG A N 1
ATOM 780 C CA . ARG A 1 99 ? -16.606 13.674 9.997 1.00 96.44 99 ARG A CA 1
ATOM 781 C C . ARG A 1 99 ? -16.470 13.647 8.477 1.00 96.44 99 ARG A C 1
ATOM 783 O O . ARG A 1 99 ? -17.364 13.152 7.801 1.00 96.44 99 ARG A O 1
ATOM 790 N N . GLU A 1 100 ? -15.361 14.154 7.958 1.00 95.88 100 GLU A N 1
ATOM 791 C CA . GLU A 1 100 ? -15.039 14.217 6.535 1.00 95.88 100 GLU A CA 1
ATOM 792 C C . GLU A 1 100 ? -15.054 12.819 5.909 1.00 95.88 100 GLU A C 1
ATOM 794 O O . GLU A 1 100 ? -15.754 12.583 4.926 1.00 95.88 100 GLU A O 1
ATOM 799 N N . MET A 1 101 ? -14.362 11.865 6.538 1.00 96.31 101 MET A N 1
ATOM 800 C CA . MET A 1 101 ? -14.336 10.474 6.083 1.00 96.31 101 MET A CA 1
ATOM 801 C C . MET A 1 101 ? -15.682 9.782 6.261 1.00 96.31 101 MET A C 1
ATOM 803 O O . MET A 1 101 ? -16.109 9.035 5.386 1.00 96.31 101 MET A O 1
ATOM 807 N N . THR A 1 102 ? -16.392 10.054 7.355 1.00 92.94 102 THR A N 1
ATOM 808 C CA . THR A 1 102 ? -17.735 9.507 7.585 1.00 92.94 102 THR A CA 1
ATOM 809 C C . THR A 1 102 ? -18.710 9.923 6.479 1.00 92.94 102 THR A C 1
ATOM 811 O O . THR A 1 102 ? -19.487 9.089 6.012 1.00 92.94 102 THR A O 1
ATOM 814 N N . LEU A 1 103 ? -18.654 11.183 6.032 1.00 95.50 103 LEU A N 1
ATOM 815 C CA . LEU A 1 103 ? -19.483 11.685 4.932 1.00 95.50 103 LEU A CA 1
ATOM 816 C C . LEU A 1 103 ? -19.144 10.981 3.614 1.00 95.50 103 LEU A C 1
ATOM 818 O O . LEU A 1 103 ? -20.034 10.406 2.993 1.00 95.50 103 LEU A O 1
ATOM 822 N N . LEU A 1 104 ? -17.860 10.917 3.249 1.00 95.69 104 LEU A N 1
ATOM 823 C CA . LEU A 1 104 ? -17.418 10.215 2.037 1.00 95.69 104 LEU A CA 1
ATOM 824 C C . LEU A 1 104 ? -17.790 8.725 2.059 1.00 95.69 104 LEU A C 1
ATOM 826 O O . LEU A 1 104 ? -18.278 8.181 1.070 1.00 95.69 104 LEU A O 1
ATOM 830 N N . ASN A 1 105 ? -17.628 8.066 3.208 1.00 89.94 105 ASN A N 1
ATOM 831 C CA . ASN A 1 105 ? -18.017 6.670 3.400 1.00 89.94 105 ASN A CA 1
ATOM 832 C C . ASN A 1 105 ? -19.538 6.474 3.275 1.00 89.94 105 ASN A C 1
ATOM 834 O O . ASN A 1 105 ? -19.987 5.422 2.81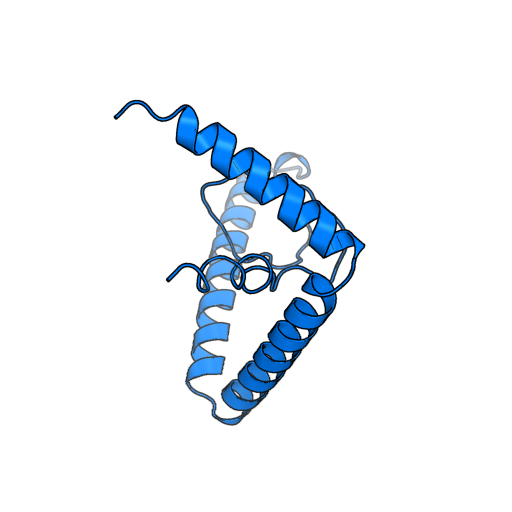9 1.00 89.94 105 ASN A O 1
ATOM 838 N N . SER A 1 106 ? -20.343 7.460 3.678 1.00 93.00 106 SER A N 1
ATOM 839 C CA . SER A 1 106 ? -21.794 7.441 3.475 1.00 93.00 106 SER A CA 1
ATOM 840 C C . SER A 1 106 ? -22.150 7.575 1.994 1.00 93.00 106 SER A C 1
ATOM 842 O O . SER A 1 106 ? -22.938 6.778 1.480 1.00 93.00 106 SER A O 1
ATOM 844 N N . ASP A 1 107 ? -21.536 8.529 1.295 1.00 95.31 107 ASP A N 1
ATOM 845 C CA . ASP A 1 107 ? -21.755 8.750 -0.137 1.00 95.31 107 ASP A CA 1
ATOM 846 C C . ASP A 1 107 ? -21.374 7.514 -0.961 1.00 95.31 107 ASP A C 1
ATOM 848 O O . ASP A 1 107 ? -22.131 7.089 -1.839 1.00 95.31 107 ASP A O 1
ATOM 852 N N . LEU A 1 108 ? -20.258 6.862 -0.616 1.00 94.31 108 LEU A N 1
ATOM 853 C CA . LEU A 1 108 ? -19.837 5.609 -1.238 1.00 94.31 108 LEU A CA 1
ATOM 854 C C . LEU A 1 108 ? -20.881 4.498 -1.057 1.00 94.31 108 LEU A C 1
ATOM 856 O O . LEU A 1 108 ? -21.260 3.848 -2.027 1.00 94.31 108 LEU A O 1
ATOM 860 N N . ARG A 1 109 ? -21.430 4.317 0.153 1.00 93.00 109 ARG A N 1
ATOM 861 C CA . ARG A 1 109 ? -22.482 3.308 0.399 1.00 93.00 109 ARG A CA 1
ATOM 862 C C . ARG A 1 109 ? -23.751 3.575 -0.408 1.00 93.00 109 ARG A C 1
ATOM 864 O O . ARG A 1 109 ? -24.425 2.628 -0.827 1.00 93.00 109 ARG A O 1
ATOM 871 N N . LEU A 1 110 ? -24.103 4.845 -0.613 1.00 94.81 110 LEU A N 1
ATOM 872 C CA . LEU A 1 110 ? -25.231 5.220 -1.466 1.00 94.81 110 LEU A CA 1
ATOM 873 C C . LEU A 1 110 ? -24.960 4.850 -2.927 1.00 94.81 110 LEU A C 1
ATOM 875 O O . LEU A 1 110 ? -25.849 4.308 -3.587 1.00 94.81 110 LEU A O 1
ATOM 879 N N . LEU A 1 111 ? -23.745 5.101 -3.422 1.00 95.50 111 LEU A N 1
ATOM 880 C CA . LEU A 1 111 ? -23.326 4.676 -4.759 1.00 95.50 111 LEU A CA 1
ATOM 881 C C . LEU A 1 111 ? -23.362 3.152 -4.902 1.00 95.50 111 LEU A C 1
ATOM 883 O O . LEU A 1 111 ? -23.994 2.656 -5.832 1.00 95.50 111 LEU A O 1
ATOM 887 N N . ASP A 1 112 ? -22.793 2.410 -3.954 1.00 93.12 112 ASP A N 1
ATOM 888 C CA . ASP A 1 112 ? -22.800 0.942 -3.964 1.00 93.12 112 ASP A CA 1
ATOM 889 C C . ASP A 1 112 ? -24.224 0.378 -3.978 1.00 93.12 112 ASP A C 1
ATOM 891 O O . ASP A 1 112 ? -24.526 -0.573 -4.700 1.00 93.12 112 ASP A O 1
ATOM 895 N N . SER A 1 113 ? -25.135 0.986 -3.216 1.00 93.00 113 SER A N 1
ATOM 896 C CA . SER A 1 113 ? -26.547 0.589 -3.198 1.00 93.00 113 SER A CA 1
ATOM 897 C C . SER A 1 113 ? -27.213 0.808 -4.557 1.00 93.00 113 SER A C 1
ATOM 899 O O . SER A 1 113 ? -27.921 -0.075 -5.048 1.00 93.00 113 SER A O 1
ATOM 901 N N . LYS A 1 114 ? -26.945 1.950 -5.206 1.00 94.50 114 LYS A N 1
ATOM 902 C CA . LYS A 1 114 ? -27.428 2.234 -6.565 1.00 94.50 114 LYS A CA 1
ATOM 903 C C . LYS A 1 114 ? -26.854 1.234 -7.571 1.00 94.50 114 LYS A C 1
ATOM 905 O O . LYS A 1 114 ? -27.622 0.651 -8.330 1.00 94.50 114 LYS A O 1
ATOM 910 N N . ILE A 1 115 ? -25.549 0.961 -7.533 1.00 93.00 115 ILE A N 1
ATOM 911 C CA . ILE A 1 115 ? -24.894 -0.023 -8.413 1.00 93.00 115 ILE A CA 1
ATOM 912 C C . ILE A 1 115 ? -25.515 -1.411 -8.231 1.00 93.00 115 ILE A C 1
ATOM 914 O O . ILE A 1 115 ? -25.864 -2.072 -9.208 1.00 93.00 115 ILE A O 1
ATOM 918 N N . ASN A 1 116 ? -25.717 -1.840 -6.985 1.00 90.50 116 ASN A N 1
ATOM 919 C CA . ASN A 1 116 ? -26.332 -3.129 -6.689 1.00 90.50 116 ASN A CA 1
ATOM 920 C C . ASN A 1 116 ? -27.778 -3.215 -7.191 1.00 90.50 116 ASN A C 1
ATOM 922 O O . ASN A 1 116 ? -28.166 -4.263 -7.696 1.00 90.50 116 ASN A O 1
ATOM 926 N N . SER A 1 117 ? -28.557 -2.128 -7.132 1.00 91.56 117 SER A N 1
ATOM 927 C CA . SER A 1 117 ? -29.912 -2.108 -7.710 1.00 91.56 117 SER A CA 1
ATOM 928 C C . SER A 1 117 ? -29.942 -2.222 -9.241 1.00 91.56 117 SER A C 1
ATOM 930 O O . SER A 1 117 ? -30.956 -2.632 -9.800 1.00 91.56 117 SER A O 1
ATOM 932 N N . LEU A 1 118 ? -28.834 -1.902 -9.921 1.00 91.75 118 LEU A N 1
ATOM 933 C CA . LEU A 1 118 ? -28.696 -2.025 -11.375 1.00 91.75 118 LEU A CA 1
ATOM 934 C C . LEU A 1 118 ? -28.244 -3.421 -11.819 1.00 91.75 118 LEU A C 1
ATOM 936 O O . LEU A 1 118 ? -28.339 -3.748 -13.005 1.00 91.75 118 LEU A O 1
ATOM 940 N N . ARG A 1 119 ? -27.757 -4.266 -10.901 1.00 85.81 119 ARG A N 1
ATOM 941 C CA . ARG A 1 119 ? -27.446 -5.659 -11.229 1.00 85.81 119 ARG A CA 1
ATOM 942 C C . ARG A 1 119 ? -28.754 -6.414 -11.480 1.00 85.81 119 ARG A C 1
ATOM 944 O O . ARG A 1 119 ? -29.538 -6.634 -10.560 1.00 85.81 119 ARG A O 1
ATOM 951 N N . LYS A 1 120 ? -28.986 -6.813 -12.738 1.00 64.25 120 LYS A N 1
ATOM 952 C CA . LYS A 1 120 ? -30.051 -7.763 -13.103 1.00 64.25 120 LYS A CA 1
ATOM 953 C C . LYS A 1 120 ? -29.880 -9.052 -12.284 1.00 64.25 120 LYS A C 1
ATOM 955 O O . LYS A 1 120 ? -28.748 -9.501 -12.108 1.00 64.25 120 LYS A O 1
ATOM 960 N N . LYS A 1 121 ? -30.997 -9.582 -11.775 1.00 58.97 121 LYS A N 1
ATOM 961 C CA . LYS A 1 121 ? -31.069 -10.904 -11.131 1.00 58.97 121 LYS A CA 1
ATOM 962 C C . LYS A 1 121 ? -30.622 -12.005 -12.083 1.00 58.97 121 LYS A C 1
ATOM 964 O O . LYS A 1 121 ? -30.948 -11.882 -13.286 1.00 58.97 121 LYS A O 1
#

Radius of gyration: 20.02 Å; chains: 1; bounding box: 52×30×43 Å

Foldseek 3Di:
DPPPPPQPPQLVPPVPDDDDDDDDDPDDCDPPDPDDDDQLVVDPDSVVSVVVVVVVSVVSSVVVVVLVVCCVPDPVSVVVVVVVSVVSSVVVVVVCPDPVNVVVVVVVVVVVVVVVVPDDD

Secondary structure (DSSP, 8-state):
---SSSSSSSTT-TT-SS---PPP-TT------------GGGSSSHHHHHHHHHHHHHHHHHHHHHHHHHHHH-HHHHHHHHHHHHHHHHHHHHHHTSHHHHHHHHHHHHHHHHHHHHS--

pLDDT: mean 74.73, std 23.43, range [29.52, 97.19]